Protein AF-A0A7C9MWT4-F1 (afdb_monomer)

Foldseek 3Di:
DPVVVVVVVPDDDPDDDDDCVVVVVVVVVVVVVVVVVVVVVVVVVVVVVVVVVVLVVLQVVLVVVQADPQFRHGDDSVCVVVVNDDHDDPPDPRGD

Structure (mmCIF, N/CA/C/O backbone):
data_AF-A0A7C9MWT4-F1
#
_entry.id   AF-A0A7C9MWT4-F1
#
loop_
_atom_site.group_PDB
_atom_site.id
_atom_site.type_symbol
_atom_site.label_atom_id
_atom_site.label_alt_id
_atom_site.label_comp_id
_atom_site.label_asym_id
_atom_site.label_entity_id
_atom_site.label_seq_id
_atom_site.pdbx_PDB_ins_code
_atom_site.Cartn_x
_atom_site.Cartn_y
_atom_site.Cartn_z
_atom_site.occupancy
_atom_site.B_iso_or_equiv
_atom_site.auth_seq_id
_atom_site.auth_comp_id
_atom_site.auth_asym_id
_atom_site.auth_atom_id
_atom_site.pdbx_PDB_model_num
ATOM 1 N N . LEU A 1 1 ? -36.843 -16.663 57.444 1.00 64.62 1 LEU A N 1
ATOM 2 C CA . LEU A 1 1 ? -36.396 -15.573 56.539 1.00 64.62 1 LEU A CA 1
ATOM 3 C C . LEU A 1 1 ? -35.081 -14.897 56.985 1.00 64.62 1 LEU A C 1
ATOM 5 O O . LEU A 1 1 ? -34.317 -14.508 56.113 1.00 64.62 1 LEU A O 1
ATOM 9 N N . GLY A 1 2 ? -34.739 -14.844 58.284 1.00 87.88 2 GLY A N 1
ATOM 10 C CA . GLY A 1 2 ? -33.594 -14.056 58.793 1.00 87.88 2 GLY A CA 1
ATOM 11 C C . GLY A 1 2 ? -32.172 -14.452 58.347 1.00 87.88 2 GLY A C 1
ATOM 12 O O . GLY A 1 2 ? -31.371 -13.572 58.053 1.00 87.88 2 GLY A O 1
ATOM 13 N N . ARG A 1 3 ? -31.836 -15.748 58.220 1.00 86.31 3 ARG A N 1
ATOM 14 C CA . ARG A 1 3 ? -30.461 -16.175 57.857 1.00 86.31 3 ARG A CA 1
ATOM 15 C C . ARG A 1 3 ? -30.045 -15.734 56.448 1.00 86.31 3 ARG A C 1
ATOM 17 O O . ARG A 1 3 ? -28.898 -15.368 56.232 1.00 86.31 3 ARG A O 1
ATOM 24 N N . ARG A 1 4 ? -30.977 -15.759 55.490 1.00 86.50 4 ARG A N 1
ATOM 25 C CA . ARG A 1 4 ? -30.706 -15.397 54.089 1.00 86.50 4 ARG A CA 1
ATOM 26 C C . ARG A 1 4 ? -30.474 -13.890 53.929 1.00 86.50 4 ARG A C 1
ATOM 28 O O . ARG A 1 4 ? -29.551 -13.505 53.225 1.00 86.50 4 ARG A O 1
ATOM 35 N N . GLN A 1 5 ? -31.254 -13.064 54.631 1.00 87.44 5 GLN A N 1
ATOM 36 C CA . GLN A 1 5 ? -31.061 -11.609 54.673 1.00 87.44 5 GLN A CA 1
ATOM 37 C C . GLN A 1 5 ? -29.743 -11.213 55.346 1.00 87.44 5 GLN A C 1
ATOM 39 O O . GLN A 1 5 ? -29.055 -10.336 54.838 1.00 87.44 5 GLN A O 1
ATOM 44 N N . ALA A 1 6 ? -29.355 -11.887 56.435 1.00 89.50 6 ALA A N 1
ATOM 45 C CA . ALA A 1 6 ? -28.087 -11.619 57.117 1.00 89.50 6 ALA A CA 1
ATOM 46 C C . ALA A 1 6 ? -26.867 -11.899 56.223 1.00 89.50 6 ALA A C 1
ATOM 48 O O . ALA A 1 6 ? -25.920 -11.121 56.212 1.00 89.50 6 ALA A O 1
ATOM 49 N N . VAL A 1 7 ? -26.907 -12.979 55.434 1.00 89.12 7 VAL A N 1
ATOM 50 C CA . VAL A 1 7 ? -25.851 -13.284 54.454 1.00 89.12 7 VAL A CA 1
ATOM 51 C C . VAL A 1 7 ? -25.822 -12.239 53.340 1.00 89.12 7 VAL A C 1
ATOM 53 O O . VAL A 1 7 ? -24.746 -11.790 52.976 1.00 89.12 7 VAL A O 1
ATOM 56 N N . GLN A 1 8 ? -26.982 -11.813 52.833 1.00 85.94 8 GLN A N 1
ATOM 57 C CA . GLN A 1 8 ? -27.066 -10.786 51.788 1.00 85.94 8 GLN A CA 1
ATOM 58 C C . GLN A 1 8 ? -26.525 -9.428 52.245 1.00 85.94 8 GLN A C 1
ATOM 60 O O . GLN A 1 8 ? -25.809 -8.785 51.491 1.00 85.94 8 GLN A O 1
ATOM 65 N N . ALA A 1 9 ? -26.824 -9.021 53.480 1.00 85.75 9 ALA A N 1
ATOM 66 C CA . ALA A 1 9 ? -26.334 -7.770 54.058 1.00 85.75 9 ALA A CA 1
ATOM 67 C C . ALA A 1 9 ? -24.824 -7.786 54.363 1.00 85.75 9 ALA A C 1
ATOM 69 O O . ALA A 1 9 ? -24.222 -6.729 54.517 1.00 85.75 9 ALA A O 1
ATOM 70 N N . ALA A 1 10 ? -24.220 -8.974 54.469 1.00 91.12 10 ALA A N 1
ATOM 71 C CA . ALA A 1 1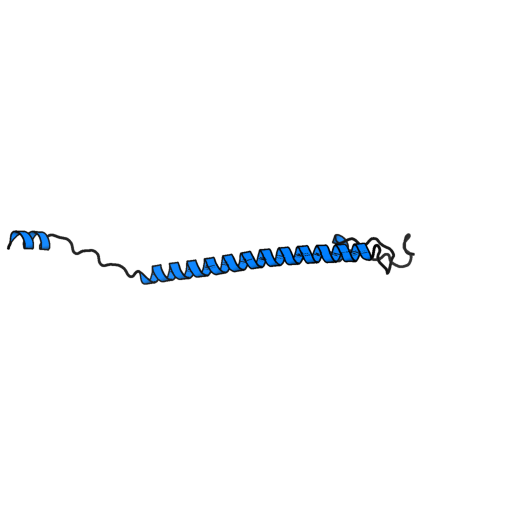0 ? -22.787 -9.146 54.700 1.00 91.12 10 ALA A CA 1
ATOM 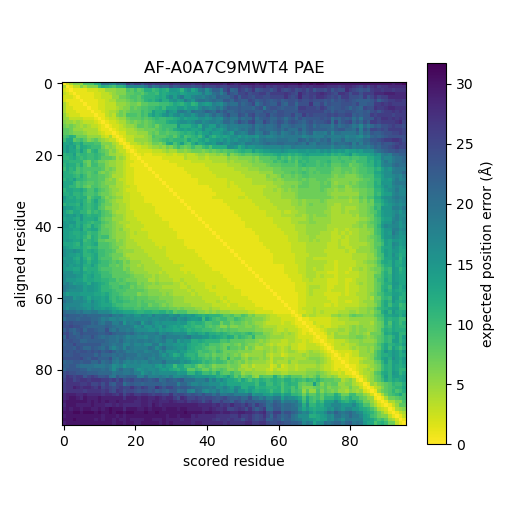72 C C . ALA A 1 10 ? -21.961 -9.180 53.402 1.00 91.12 10 ALA A C 1
ATOM 74 O O . ALA A 1 10 ? -20.731 -9.177 53.463 1.00 91.12 10 ALA A O 1
ATOM 75 N N . LEU A 1 11 ? -22.610 -9.244 52.234 1.00 90.88 11 LEU A N 1
ATOM 76 C CA . LEU A 1 11 ? -21.918 -9.164 50.953 1.00 90.88 11 LEU A CA 1
ATOM 77 C C . LEU A 1 11 ? -21.522 -7.712 50.682 1.00 90.88 11 LEU A C 1
ATOM 79 O O . LEU A 1 11 ? -22.323 -6.797 50.856 1.00 90.88 11 LEU A O 1
ATOM 83 N N . ALA A 1 12 ? -20.282 -7.513 50.236 1.00 88.25 12 ALA A N 1
ATOM 84 C CA . ALA A 1 12 ? -19.852 -6.221 49.725 1.00 88.25 12 ALA A CA 1
ATOM 85 C C . ALA A 1 12 ? -20.677 -5.845 48.486 1.00 88.25 12 ALA A C 1
ATOM 87 O O . ALA A 1 12 ? -21.042 -6.718 47.691 1.00 88.25 12 ALA A O 1
ATOM 88 N N . GLU A 1 13 ? -20.937 -4.547 48.322 1.00 85.56 13 GLU A N 1
ATOM 89 C CA . GLU A 1 13 ? -21.588 -4.021 47.124 1.00 85.56 13 GLU A CA 1
ATOM 90 C C . GL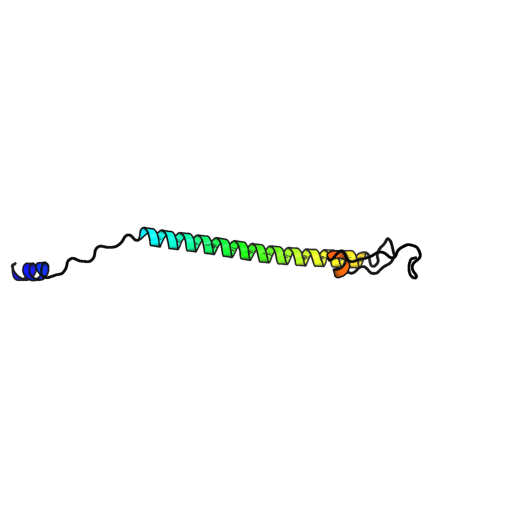U A 1 13 ? -20.798 -4.480 45.885 1.00 85.56 13 GLU A C 1
ATOM 92 O O . GLU A 1 13 ? -19.568 -4.330 45.854 1.00 85.56 13 GLU A O 1
ATOM 97 N N . PRO A 1 14 ? -21.461 -5.068 44.874 1.00 85.88 14 PRO A N 1
ATOM 98 C CA . PRO A 1 14 ? -20.779 -5.463 43.656 1.00 85.88 14 PRO A CA 1
ATOM 99 C C . PRO A 1 14 ? -20.139 -4.231 42.996 1.00 85.88 14 PRO A C 1
ATOM 101 O O . PRO A 1 14 ? -20.740 -3.152 42.973 1.00 85.88 14 PRO A O 1
ATOM 104 N N . PRO A 1 15 ? -18.918 -4.360 42.448 1.00 87.25 15 PRO A N 1
ATOM 105 C CA . PRO A 1 15 ? -18.261 -3.247 41.783 1.00 87.25 15 PRO A CA 1
ATOM 106 C C . PRO A 1 15 ? -19.108 -2.767 40.603 1.00 87.25 15 PRO A C 1
ATOM 108 O O . PRO A 1 15 ? -19.627 -3.566 39.821 1.00 87.25 15 PRO A O 1
ATOM 111 N N . GLN A 1 16 ? -19.236 -1.448 40.474 1.00 85.88 16 GLN A N 1
ATOM 112 C CA . GLN A 1 16 ? -19.990 -0.846 39.381 1.00 85.88 16 GLN A CA 1
ATOM 113 C C . GLN A 1 16 ? -19.237 -1.048 38.055 1.00 85.88 16 GLN A C 1
ATOM 115 O O . GLN A 1 16 ? -18.025 -0.811 38.004 1.00 85.88 16 GLN A O 1
ATOM 120 N N . PRO A 1 17 ? -19.916 -1.475 36.976 1.00 81.62 17 PRO A N 1
ATOM 121 C CA . PRO A 1 17 ? -19.281 -1.617 35.675 1.00 81.62 17 PRO A CA 1
ATOM 122 C C . PRO A 1 17 ? -18.795 -0.253 35.175 1.00 81.62 17 PRO A C 1
ATOM 124 O O . PRO A 1 17 ? -19.527 0.738 35.197 1.00 81.62 17 PRO A O 1
ATOM 127 N N . CYS A 1 18 ? -17.544 -0.196 34.723 1.00 82.94 18 CYS A N 1
ATOM 128 C CA . CYS A 1 18 ? -16.979 1.012 34.136 1.00 82.94 18 CYS A CA 1
ATOM 129 C C . CYS A 1 18 ? -17.515 1.248 32.713 1.00 82.94 18 CYS A C 1
ATOM 131 O O . CYS A 1 18 ? -17.966 0.330 32.026 1.00 82.94 18 CYS A O 1
ATOM 133 N N . ALA A 1 19 ? -17.451 2.499 32.252 1.00 86.88 19 ALA A N 1
ATOM 134 C CA . ALA A 1 19 ? -17.864 2.849 30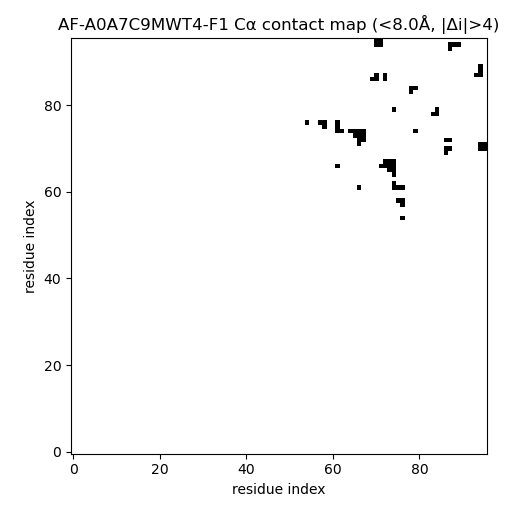.899 1.00 86.88 19 ALA A CA 1
ATOM 135 C C . ALA A 1 19 ? -16.912 2.225 29.864 1.00 86.88 19 ALA A C 1
ATOM 137 O O . ALA A 1 19 ? -15.736 2.576 29.792 1.00 86.88 19 ALA A O 1
ATOM 138 N N . VAL A 1 20 ? -17.436 1.330 29.025 1.00 91.31 20 VAL A N 1
ATOM 139 C CA . VAL A 1 20 ? -16.670 0.640 27.967 1.00 91.31 20 VAL A CA 1
ATOM 140 C C . VAL A 1 20 ? -16.583 1.428 26.656 1.00 91.31 20 VAL A C 1
ATOM 142 O O . VAL A 1 20 ? -15.840 1.046 25.755 1.00 91.31 20 VAL A O 1
ATOM 145 N N . ALA A 1 21 ? -17.314 2.540 26.537 1.00 91.38 21 ALA A N 1
ATOM 146 C CA . ALA A 1 21 ? -17.352 3.356 25.324 1.00 91.38 21 ALA A CA 1
ATOM 147 C C . ALA A 1 21 ? -15.962 3.835 24.842 1.00 91.38 21 ALA A C 1
ATOM 149 O O . ALA A 1 21 ? -15.705 3.727 23.643 1.00 91.38 21 ALA A O 1
ATOM 150 N N . PRO A 1 22 ? -15.028 4.275 25.714 1.00 92.88 22 PRO A N 1
ATOM 151 C CA . PRO A 1 22 ? -13.682 4.653 25.274 1.00 92.88 22 PRO A CA 1
ATOM 152 C C . PRO A 1 22 ? -12.906 3.480 24.662 1.00 92.88 22 PRO A C 1
ATOM 154 O O . PRO A 1 22 ? -12.215 3.647 23.662 1.00 92.88 22 PRO A O 1
ATOM 157 N N . LEU A 1 23 ? -13.058 2.275 25.222 1.00 95.06 23 LEU A N 1
ATOM 158 C CA . LEU A 1 23 ? -12.421 1.068 24.689 1.00 95.06 23 LEU A CA 1
ATOM 159 C C . LEU A 1 23 ? -13.007 0.687 23.326 1.00 95.06 23 LEU A C 1
ATOM 161 O O . LEU A 1 23 ? -12.261 0.326 22.421 1.00 95.06 23 LEU A O 1
ATOM 165 N N . ALA A 1 24 ? -14.326 0.811 23.156 1.00 95.69 24 ALA A N 1
ATOM 166 C CA . ALA A 1 24 ? -14.975 0.584 21.867 1.00 95.69 24 ALA A CA 1
ATOM 167 C C . ALA A 1 24 ? -14.485 1.575 20.795 1.00 95.69 24 ALA A C 1
ATOM 169 O O . ALA A 1 24 ? -14.227 1.164 19.664 1.00 95.69 24 ALA A O 1
ATOM 170 N N . GLY A 1 25 ? -14.288 2.845 21.168 1.00 97.19 25 GLY A N 1
ATOM 171 C CA . GLY A 1 25 ? -13.680 3.858 20.302 1.00 97.19 25 GLY A CA 1
ATOM 172 C C . GLY A 1 25 ? -12.273 3.462 19.854 1.00 97.19 25 GLY A C 1
ATOM 173 O O . GLY A 1 25 ? -12.007 3.393 18.660 1.00 97.19 25 GLY A O 1
ATOM 174 N N . LEU A 1 26 ? -11.410 3.063 20.793 1.00 97.88 26 LEU A N 1
ATOM 175 C CA . LEU A 1 26 ? -10.048 2.618 20.470 1.00 97.88 26 LEU A CA 1
ATOM 176 C C . LEU A 1 26 ? -10.018 1.398 19.539 1.00 97.88 26 LEU A C 1
ATOM 178 O O . LEU A 1 26 ? -9.176 1.321 18.645 1.00 97.88 26 LEU A O 1
ATOM 182 N N . VAL A 1 27 ? -10.930 0.438 19.723 1.00 98.19 27 VAL A N 1
ATOM 183 C CA . VAL A 1 27 ? -11.038 -0.729 18.830 1.00 98.19 27 VAL A CA 1
ATOM 184 C C . VAL A 1 27 ? -11.458 -0.305 17.422 1.00 98.19 27 VAL A C 1
ATOM 186 O O . VAL A 1 27 ? -10.924 -0.834 16.444 1.00 98.19 27 VAL A O 1
ATOM 189 N N . HIS A 1 28 ? -12.375 0.657 17.307 1.00 98.31 28 HIS A N 1
ATOM 190 C CA . HIS A 1 28 ? -12.788 1.212 16.022 1.00 98.31 28 HIS A CA 1
ATOM 191 C C . HIS A 1 28 ? -11.632 1.937 15.320 1.00 98.31 28 HIS A C 1
ATOM 193 O O . HIS A 1 28 ? -11.340 1.645 14.159 1.00 98.31 28 HIS A O 1
ATOM 199 N N . ASP A 1 29 ? -10.917 2.798 16.044 1.00 98.50 29 ASP A N 1
ATOM 200 C CA . ASP A 1 29 ? -9.773 3.543 15.518 1.00 98.50 29 ASP A CA 1
ATOM 201 C C . ASP A 1 29 ? -8.654 2.598 15.063 1.00 98.50 29 ASP A C 1
ATOM 203 O O . ASP A 1 29 ? -8.079 2.768 13.986 1.00 98.50 29 ASP A O 1
ATOM 207 N N . LEU A 1 30 ? -8.382 1.538 15.834 1.00 98.69 30 LEU A N 1
ATOM 208 C CA . LEU A 1 30 ? -7.402 0.520 15.464 1.00 98.69 30 LEU A CA 1
ATOM 209 C C . LEU A 1 30 ? -7.819 -0.239 14.198 1.00 98.69 30 LEU A C 1
ATOM 211 O O . LEU A 1 30 ? -6.979 -0.512 13.337 1.00 98.69 30 LEU A O 1
ATOM 215 N N . ALA A 1 31 ? -9.099 -0.585 14.063 1.00 98.50 31 ALA A N 1
ATOM 216 C CA . ALA A 1 31 ? -9.615 -1.224 12.857 1.00 98.50 31 ALA A CA 1
ATOM 217 C C . ALA A 1 31 ? -9.471 -0.310 11.628 1.00 98.50 31 ALA A C 1
ATOM 219 O O . ALA A 1 31 ? -8.996 -0.767 10.584 1.00 98.50 31 ALA A O 1
ATOM 220 N N . ALA A 1 32 ? -9.792 0.980 11.761 1.00 98.56 32 ALA A N 1
ATOM 221 C CA . ALA A 1 32 ? -9.619 1.964 10.695 1.00 98.56 32 ALA A CA 1
ATOM 222 C C . ALA A 1 32 ? -8.139 2.129 10.305 1.00 98.56 32 ALA A C 1
ATOM 224 O O . ALA A 1 32 ? -7.790 2.036 9.127 1.00 98.56 32 ALA A O 1
ATOM 225 N N . ALA A 1 33 ? -7.247 2.268 11.291 1.00 98.50 33 ALA A N 1
ATOM 226 C 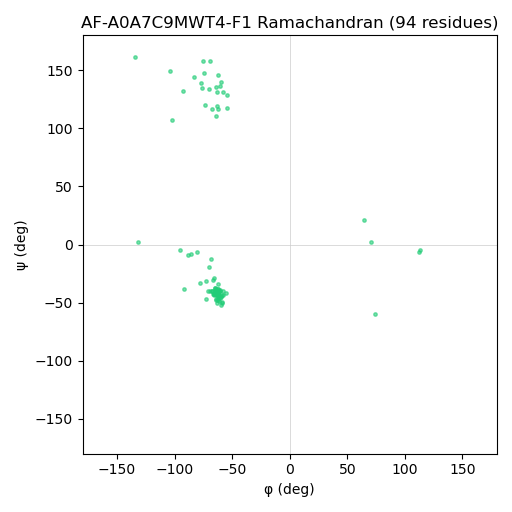CA . ALA A 1 33 ? -5.807 2.370 11.067 1.00 98.50 33 ALA A CA 1
ATOM 227 C C . ALA A 1 33 ? -5.250 1.140 10.331 1.00 98.50 33 ALA A C 1
ATOM 229 O O . ALA A 1 33 ? -4.487 1.279 9.374 1.00 98.50 33 ALA A O 1
ATOM 230 N N . ARG A 1 34 ? -5.677 -0.071 10.713 1.00 98.69 34 ARG A N 1
ATOM 231 C CA . ARG A 1 34 ? -5.302 -1.310 10.010 1.00 98.69 34 ARG A CA 1
ATOM 232 C C . ARG A 1 34 ? -5.783 -1.312 8.560 1.00 98.69 34 ARG A C 1
ATOM 234 O O . ARG A 1 34 ? -5.034 -1.738 7.683 1.00 98.69 34 ARG A O 1
ATOM 241 N N . GLY A 1 35 ? -6.993 -0.813 8.305 1.00 98.56 35 GLY A N 1
ATOM 242 C CA . GLY A 1 35 ? -7.516 -0.633 6.951 1.00 98.56 35 GLY A CA 1
ATOM 243 C C . GLY A 1 35 ? -6.652 0.315 6.115 1.00 98.56 35 GLY A C 1
ATOM 244 O O . GLY A 1 35 ? -6.280 -0.021 4.991 1.00 98.56 35 GLY A O 1
ATOM 245 N N . HIS A 1 36 ? -6.256 1.458 6.680 1.00 98.62 36 HIS A N 1
ATOM 246 C CA . HIS A 1 36 ? -5.391 2.427 6.000 1.00 98.62 36 HIS A CA 1
ATOM 247 C C . HIS A 1 36 ? -4.009 1.851 5.674 1.00 98.62 36 HIS A C 1
ATOM 249 O O . HIS A 1 36 ? -3.517 2.035 4.562 1.00 98.62 36 HIS A O 1
ATOM 255 N N . VAL A 1 37 ? -3.401 1.107 6.604 1.00 98.75 37 VAL A N 1
ATOM 256 C CA . VAL A 1 37 ? -2.110 0.441 6.369 1.00 98.75 37 VAL A CA 1
ATOM 257 C C . VAL A 1 37 ? -2.220 -0.588 5.245 1.00 98.75 37 VAL A C 1
ATOM 259 O O . VAL A 1 37 ? -1.368 -0.615 4.359 1.00 98.75 37 VAL A O 1
ATOM 262 N N . ALA A 1 38 ? -3.278 -1.403 5.234 1.00 98.56 38 ALA A N 1
ATOM 263 C CA . ALA A 1 38 ? -3.479 -2.399 4.185 1.00 98.56 38 ALA A CA 1
ATOM 264 C C . ALA A 1 38 ? -3.650 -1.746 2.802 1.00 98.56 38 ALA A C 1
ATOM 266 O O . ALA A 1 38 ? -3.046 -2.191 1.825 1.00 98.56 38 ALA A O 1
ATOM 267 N N . ALA A 1 39 ? -4.418 -0.654 2.725 1.00 98.56 39 ALA A N 1
ATOM 268 C CA . ALA A 1 39 ? -4.602 0.106 1.492 1.00 98.56 39 ALA A CA 1
ATOM 269 C C . ALA A 1 39 ? -3.290 0.743 1.002 1.00 98.56 39 ALA A C 1
ATOM 271 O O . ALA A 1 39 ? -2.964 0.655 -0.182 1.00 98.56 39 ALA A O 1
ATOM 272 N N . ALA A 1 40 ? -2.507 1.338 1.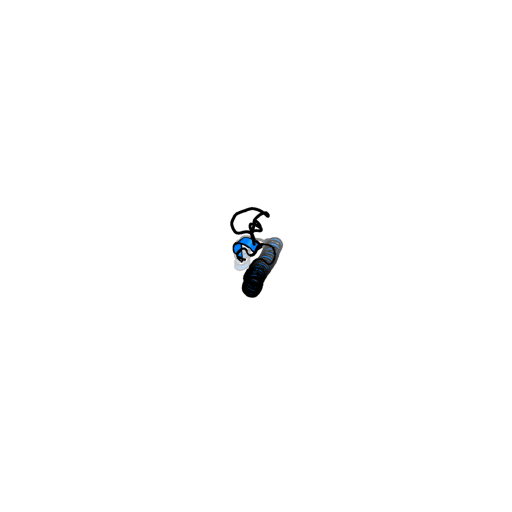907 1.00 98.56 40 ALA A N 1
ATOM 273 C CA . ALA A 1 40 ? -1.211 1.924 1.576 1.00 98.56 40 ALA A CA 1
ATOM 274 C C . ALA A 1 40 ? -0.211 0.866 1.079 1.00 98.56 40 ALA A C 1
ATOM 276 O O . ALA A 1 40 ? 0.475 1.094 0.083 1.00 98.56 40 ALA A O 1
ATOM 277 N N . ALA A 1 41 ? -0.173 -0.307 1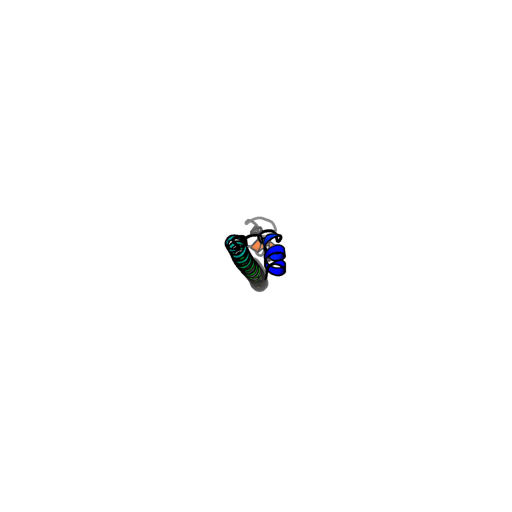.717 1.00 98.62 41 ALA A N 1
ATOM 278 C CA . ALA A 1 41 ? 0.667 -1.422 1.287 1.00 98.62 41 ALA A CA 1
ATOM 279 C C . ALA A 1 41 ? 0.279 -1.918 -0.115 1.00 98.62 41 ALA A C 1
ATOM 281 O O . ALA A 1 41 ? 1.144 -2.099 -0.970 1.00 98.62 41 ALA A O 1
ATOM 282 N N . ALA A 1 42 ? -1.020 -2.068 -0.392 1.00 98.44 42 ALA A N 1
ATOM 283 C CA . ALA A 1 42 ? -1.500 -2.444 -1.721 1.00 98.44 42 ALA A CA 1
ATOM 284 C C . ALA A 1 42 ? -1.132 -1.396 -2.787 1.00 98.44 42 ALA A C 1
ATOM 286 O O . ALA A 1 42 ? -0.692 -1.748 -3.882 1.00 98.44 42 ALA A O 1
ATOM 287 N N . ALA A 1 43 ? -1.262 -0.107 -2.459 1.00 98.50 43 ALA A N 1
ATOM 288 C CA . ALA A 1 43 ? -0.882 0.982 -3.353 1.00 98.50 43 ALA A CA 1
ATOM 289 C C . ALA A 1 43 ? 0.630 1.012 -3.635 1.00 98.50 43 ALA A C 1
ATOM 291 O O . ALA A 1 43 ? 1.026 1.292 -4.765 1.00 98.50 43 ALA A O 1
ATOM 292 N N . LEU A 1 44 ? 1.472 0.707 -2.642 1.00 98.69 44 LEU A N 1
ATOM 293 C CA . LEU A 1 44 ? 2.921 0.613 -2.823 1.00 98.69 44 LEU A CA 1
ATOM 294 C C . LEU A 1 44 ? 3.282 -0.507 -3.803 1.00 98.69 44 LEU A C 1
ATOM 296 O O . LEU A 1 44 ? 3.952 -0.244 -4.797 1.00 98.69 44 LEU A O 1
ATOM 300 N N . VAL A 1 45 ? 2.744 -1.712 -3.593 1.00 98.69 45 VAL A N 1
ATOM 301 C CA . VAL A 1 45 ? 2.969 -2.856 -4.494 1.00 98.69 45 VAL A CA 1
ATOM 302 C C . VAL A 1 45 ? 2.512 -2.538 -5.921 1.00 98.69 45 VAL A C 1
ATOM 304 O O . VAL A 1 45 ? 3.185 -2.889 -6.890 1.00 98.69 45 VAL A O 1
ATOM 307 N N . ALA A 1 46 ? 1.376 -1.853 -6.080 1.00 98.38 46 ALA A N 1
ATOM 308 C CA . ALA A 1 46 ? 0.902 -1.430 -7.395 1.00 98.38 46 ALA A CA 1
ATOM 309 C C . ALA A 1 46 ? 1.868 -0.440 -8.070 1.00 98.38 46 ALA A C 1
ATOM 311 O O . ALA A 1 46 ? 2.147 -0.576 -9.261 1.00 98.38 46 ALA A O 1
ATOM 312 N N . LYS A 1 47 ? 2.412 0.524 -7.316 1.00 98.56 47 LYS A N 1
ATOM 313 C CA . LYS A 1 47 ? 3.403 1.484 -7.825 1.00 98.56 47 LYS A CA 1
ATOM 314 C C . LYS A 1 47 ? 4.718 0.811 -8.206 1.00 98.56 47 LYS A C 1
ATOM 316 O O . LYS A 1 47 ? 5.249 1.117 -9.265 1.00 98.56 47 LYS A O 1
ATOM 321 N N . GLU A 1 48 ? 5.216 -0.118 -7.396 1.00 98.50 48 GLU A N 1
ATOM 322 C CA . GLU A 1 48 ? 6.437 -0.877 -7.700 1.00 98.50 48 GLU A CA 1
ATOM 323 C C . GLU A 1 48 ? 6.292 -1.669 -9.001 1.00 98.50 48 GLU A C 1
ATOM 325 O O . GLU A 1 48 ? 7.159 -1.601 -9.870 1.00 98.50 48 GLU A O 1
ATOM 330 N N . ARG A 1 49 ? 5.152 -2.347 -9.191 1.00 98.38 49 ARG A N 1
ATOM 331 C CA . ARG A 1 49 ? 4.849 -3.052 -10.446 1.00 98.38 49 ARG A CA 1
ATOM 332 C C . ARG A 1 49 ? 4.766 -2.105 -11.637 1.00 98.38 49 ARG A C 1
ATOM 334 O O . ARG A 1 49 ? 5.295 -2.423 -12.696 1.00 98.38 49 ARG A O 1
ATOM 341 N N . ALA A 1 50 ? 4.119 -0.952 -11.472 1.00 98.00 50 ALA A N 1
ATOM 342 C CA . ALA A 1 50 ? 4.019 0.046 -12.532 1.00 98.00 50 ALA A CA 1
ATOM 343 C C . ALA A 1 50 ? 5.396 0.606 -12.925 1.00 98.00 50 ALA A C 1
ATOM 345 O O . ALA A 1 50 ? 5.670 0.763 -14.111 1.00 98.00 50 ALA A O 1
ATOM 346 N N . LEU A 1 51 ? 6.275 0.862 -11.950 1.00 96.38 51 LEU A N 1
ATOM 347 C CA . LEU A 1 51 ? 7.647 1.309 -12.201 1.00 96.38 51 LEU A CA 1
ATOM 348 C C . LEU A 1 51 ? 8.478 0.237 -12.909 1.00 96.38 51 LEU A C 1
ATOM 350 O O . LEU A 1 51 ? 9.190 0.563 -13.854 1.00 96.38 51 LEU A O 1
ATOM 354 N N . ALA A 1 52 ? 8.358 -1.027 -12.498 1.00 94.94 52 ALA A N 1
ATOM 355 C CA . ALA A 1 52 ? 9.045 -2.136 -13.156 1.00 94.94 52 ALA A CA 1
ATOM 356 C C . ALA A 1 52 ? 8.604 -2.282 -14.622 1.00 94.94 52 ALA A C 1
ATOM 358 O O . ALA A 1 52 ? 9.448 -2.294 -15.513 1.00 94.94 52 ALA A O 1
ATOM 359 N N . ALA A 1 53 ? 7.291 -2.291 -14.877 1.00 96.44 53 ALA A N 1
ATOM 360 C CA . ALA A 1 53 ? 6.745 -2.367 -16.232 1.00 96.44 53 ALA A CA 1
ATOM 361 C C . ALA A 1 53 ? 7.154 -1.160 -17.093 1.00 96.44 53 ALA A C 1
ATOM 363 O O . ALA A 1 53 ? 7.450 -1.298 -18.277 1.00 96.44 53 ALA A O 1
ATOM 364 N N . PHE A 1 54 ? 7.202 0.037 -16.501 1.00 94.56 54 PHE A N 1
ATOM 365 C CA . PHE A 1 54 ? 7.688 1.228 -17.191 1.00 94.56 54 PHE A CA 1
ATOM 366 C C . PHE A 1 54 ? 9.170 1.108 -17.566 1.00 94.56 54 PHE A C 1
ATOM 368 O O . PHE A 1 54 ? 9.532 1.388 -18.707 1.00 94.56 54 PHE A O 1
ATOM 375 N N . ALA A 1 55 ? 10.023 0.673 -16.634 1.00 92.00 55 ALA A N 1
ATOM 376 C CA . ALA A 1 55 ? 11.450 0.488 -16.888 1.00 92.00 55 ALA A CA 1
ATOM 377 C C . ALA A 1 55 ? 11.707 -0.559 -17.984 1.00 92.00 55 ALA A C 1
ATOM 379 O O . ALA A 1 55 ? 12.551 -0.335 -18.850 1.00 92.00 55 ALA A O 1
ATOM 380 N N . GLU A 1 56 ? 10.945 -1.655 -17.988 1.00 93.88 56 GLU A N 1
ATOM 381 C CA . GLU A 1 56 ? 10.990 -2.680 -19.036 1.00 93.88 56 GLU A CA 1
ATOM 382 C C . GLU A 1 56 ? 10.581 -2.110 -20.401 1.00 93.88 56 GLU A C 1
ATOM 384 O O . GLU A 1 56 ? 11.334 -2.230 -21.365 1.00 93.88 56 GLU A O 1
ATOM 389 N N . GLY A 1 57 ? 9.470 -1.370 -20.477 1.00 94.62 57 GLY A N 1
ATOM 390 C CA . GLY A 1 57 ? 9.046 -0.726 -21.725 1.00 94.62 57 GLY A CA 1
ATOM 391 C C . GLY A 1 57 ? 10.045 0.316 -22.250 1.00 94.62 57 GLY A C 1
ATOM 392 O O . GLY A 1 57 ? 10.230 0.460 -23.462 1.00 94.62 57 GLY A O 1
ATOM 393 N N . VAL A 1 58 ? 10.738 1.034 -21.358 1.00 92.69 58 VAL A N 1
ATOM 394 C CA . VAL A 1 58 ? 11.853 1.914 -21.743 1.00 92.69 58 VAL A CA 1
ATOM 395 C C . VAL A 1 58 ? 13.018 1.092 -22.297 1.00 92.69 58 VAL A C 1
ATOM 397 O O . VAL A 1 58 ? 13.573 1.465 -23.330 1.00 92.69 58 VAL A O 1
ATOM 400 N N . ALA A 1 59 ? 13.362 -0.033 -21.666 1.00 90.50 59 ALA A N 1
ATOM 401 C CA . ALA A 1 59 ? 14.423 -0.927 -22.125 1.00 90.50 59 ALA A CA 1
ATOM 402 C C . ALA A 1 59 ? 14.173 -1.454 -23.535 1.00 90.50 59 ALA A C 1
ATOM 404 O O . ALA A 1 59 ? 15.037 -1.320 -24.401 1.00 90.50 59 ALA A O 1
ATOM 405 N N . GLU A 1 60 ? 12.976 -1.983 -23.781 1.00 93.50 60 GLU A N 1
ATOM 406 C CA . GLU A 1 60 ? 12.570 -2.484 -25.093 1.00 93.50 60 GLU A CA 1
ATOM 407 C C . GLU A 1 60 ? 12.675 -1.396 -26.163 1.00 93.50 60 GLU A C 1
ATOM 409 O O . GLU A 1 60 ? 13.200 -1.623 -27.255 1.00 93.50 60 GLU A O 1
ATOM 414 N N . ARG A 1 61 ? 12.225 -0.178 -25.843 1.00 91.75 61 ARG A N 1
ATOM 415 C CA . ARG A 1 61 ? 12.257 0.935 -26.791 1.00 91.75 61 ARG A CA 1
ATOM 416 C C . ARG A 1 61 ? 13.673 1.413 -27.093 1.00 91.75 61 ARG A C 1
ATOM 418 O O . ARG A 1 61 ? 13.963 1.722 -28.246 1.00 91.75 61 ARG A O 1
ATOM 425 N N . LEU A 1 62 ? 14.546 1.483 -26.091 1.00 89.81 62 LEU A N 1
ATOM 426 C CA . LEU A 1 62 ? 15.950 1.845 -26.303 1.00 89.81 62 LEU A CA 1
ATOM 427 C C . LEU A 1 62 ? 16.683 0.761 -27.101 1.00 89.81 62 LEU A C 1
ATOM 429 O O . LEU A 1 62 ? 17.413 1.095 -28.030 1.00 89.81 62 LEU A O 1
ATOM 433 N N . ALA A 1 63 ? 16.416 -0.518 -26.827 1.00 87.94 63 ALA A N 1
ATOM 434 C CA . ALA A 1 63 ? 16.959 -1.626 -27.608 1.00 87.94 63 ALA A CA 1
ATOM 435 C C . ALA A 1 63 ? 16.514 -1.569 -29.080 1.00 87.94 63 ALA A C 1
ATOM 437 O O . ALA A 1 63 ? 17.324 -1.794 -29.975 1.00 87.94 63 ALA A O 1
ATOM 438 N N . ALA A 1 64 ? 15.255 -1.203 -29.342 1.00 90.56 64 ALA A N 1
ATOM 439 C CA . ALA A 1 64 ? 14.747 -1.014 -30.701 1.00 90.56 64 ALA A CA 1
ATOM 440 C C . ALA A 1 64 ? 15.401 0.172 -31.438 1.00 90.56 64 ALA A C 1
ATOM 442 O O . ALA A 1 64 ? 15.505 0.147 -32.663 1.00 90.56 64 ALA A O 1
ATOM 443 N N . LEU A 1 65 ? 15.839 1.207 -30.712 1.00 88.62 65 LEU A N 1
ATOM 444 C CA . LEU A 1 65 ? 16.595 2.329 -31.279 1.00 88.62 65 LEU A CA 1
ATOM 445 C C . LEU A 1 65 ? 18.068 1.967 -31.527 1.00 88.62 65 LEU A C 1
ATOM 447 O O . LEU A 1 65 ? 18.666 2.466 -32.478 1.00 88.62 65 LEU A O 1
ATOM 451 N N . GLY A 1 66 ? 18.649 1.106 -30.687 1.00 86.00 66 GLY A N 1
ATOM 452 C CA . GLY A 1 66 ? 20.029 0.622 -30.774 1.00 86.00 66 GLY A CA 1
ATOM 453 C C . GLY A 1 66 ? 21.071 1.659 -30.346 1.00 86.00 66 GLY A C 1
ATOM 454 O O . GLY A 1 66 ? 21.813 1.433 -29.393 1.00 86.00 66 GLY A O 1
ATOM 455 N N . ALA A 1 67 ? 21.114 2.806 -31.024 1.00 84.00 67 ALA A N 1
ATOM 456 C CA . ALA A 1 67 ? 22.054 3.893 -30.758 1.00 84.00 67 ALA A CA 1
ATOM 457 C C . ALA A 1 67 ? 21.358 5.259 -30.738 1.00 84.00 67 ALA A C 1
ATOM 459 O O . ALA A 1 67 ? 20.255 5.442 -31.257 1.00 84.00 67 ALA A O 1
ATOM 460 N N . CYS A 1 68 ? 22.023 6.243 -30.136 1.00 81.25 68 CYS A N 1
ATOM 461 C CA . CYS A 1 68 ? 21.546 7.610 -30.079 1.00 81.25 68 CYS A CA 1
ATOM 462 C C . CYS A 1 68 ? 21.472 8.179 -31.503 1.00 81.25 68 CYS A C 1
ATOM 464 O O . CYS A 1 68 ? 22.513 8.315 -32.148 1.00 81.25 68 CYS A O 1
ATOM 466 N N . PRO A 1 69 ? 20.291 8.590 -31.994 1.00 80.38 69 PRO A N 1
ATOM 467 C CA . PRO A 1 69 ? 20.158 9.096 -33.359 1.00 80.38 69 PRO A CA 1
ATOM 468 C C . PRO A 1 69 ? 20.863 10.444 -33.574 1.00 80.38 69 PRO A C 1
ATOM 470 O O . PRO A 1 69 ? 21.011 10.873 -34.712 1.00 80.38 69 PRO A O 1
ATOM 473 N N . LEU A 1 70 ? 21.278 11.121 -32.496 1.00 80.56 70 LEU A N 1
ATOM 474 C CA . LEU A 1 70 ? 21.942 12.421 -32.565 1.00 80.56 70 LEU A CA 1
ATOM 475 C C . LEU A 1 70 ? 23.471 12.313 -32.623 1.00 80.56 70 LEU A C 1
ATOM 477 O O . LEU A 1 70 ? 24.100 13.107 -33.310 1.00 80.56 70 LEU A O 1
ATOM 481 N N . CYS A 1 71 ? 24.071 11.373 -31.887 1.00 79.62 71 CYS A N 1
ATOM 482 C CA . CYS A 1 71 ? 25.531 11.282 -31.755 1.00 79.62 71 CYS A CA 1
ATOM 483 C C . CYS A 1 71 ? 26.103 9.872 -31.972 1.00 79.62 71 CYS A C 1
ATOM 485 O O . CYS A 1 71 ? 27.297 9.674 -31.780 1.00 79.62 71 CYS A O 1
ATOM 487 N N . GLY A 1 72 ? 25.271 8.874 -32.289 1.00 79.06 72 GLY A N 1
ATOM 488 C CA . GLY A 1 72 ? 25.693 7.484 -32.503 1.00 79.06 72 GLY A CA 1
ATOM 489 C C . GLY A 1 72 ? 26.129 6.725 -31.242 1.00 79.06 72 GLY A C 1
ATOM 490 O O . GLY A 1 72 ? 26.530 5.571 -31.342 1.00 79.06 72 GLY A O 1
ATOM 491 N N . GLY A 1 73 ? 26.054 7.349 -30.061 1.00 79.06 73 GLY A N 1
ATOM 492 C CA . GLY A 1 73 ? 26.444 6.735 -28.788 1.00 79.06 73 GLY A CA 1
ATOM 493 C C . GLY A 1 73 ? 25.501 5.615 -28.338 1.00 79.06 73 GLY A C 1
ATOM 494 O O . GLY A 1 73 ? 24.341 5.568 -28.746 1.00 79.06 73 GLY A O 1
ATOM 495 N N . GLU A 1 74 ? 25.988 4.726 -27.473 1.00 81.31 74 GLU A N 1
ATOM 496 C CA . GLU A 1 74 ? 25.190 3.637 -26.898 1.00 81.31 74 GLU A CA 1
ATOM 497 C C . GLU A 1 74 ? 24.048 4.178 -26.021 1.00 81.31 74 GLU A C 1
ATOM 499 O O . GLU A 1 74 ? 24.238 5.084 -25.207 1.00 81.31 74 GLU A O 1
ATOM 504 N N . LEU A 1 75 ? 22.852 3.602 -26.174 1.00 81.19 75 LEU A N 1
ATOM 505 C CA . LEU A 1 75 ? 21.692 3.914 -25.345 1.00 81.19 75 LEU A CA 1
ATOM 506 C C . LEU A 1 75 ? 21.475 2.812 -24.308 1.00 81.19 75 LEU A C 1
ATOM 508 O O . LEU A 1 75 ? 20.986 1.734 -24.635 1.00 81.19 75 LEU A O 1
ATOM 512 N N . SER A 1 76 ? 21.776 3.106 -23.044 1.00 80.69 76 SER A N 1
ATOM 513 C CA . SER A 1 76 ? 21.423 2.233 -21.921 1.00 80.69 76 SER A CA 1
ATOM 514 C C . SER A 1 76 ? 20.224 2.786 -21.148 1.00 80.69 76 SER A C 1
ATOM 516 O O . SER A 1 76 ? 20.024 4.000 -21.041 1.00 80.69 76 SER A O 1
ATOM 518 N N . THR A 1 77 ? 19.426 1.889 -20.572 1.00 81.69 77 THR A N 1
ATOM 519 C CA . THR A 1 77 ? 18.299 2.239 -19.693 1.00 81.69 77 THR A CA 1
ATOM 520 C C . THR A 1 77 ? 18.741 3.031 -18.478 1.00 81.69 77 THR A C 1
ATOM 522 O O . THR A 1 77 ? 18.113 4.032 -18.144 1.00 81.69 77 THR A O 1
ATOM 525 N N . THR A 1 78 ? 19.834 2.609 -17.847 1.00 79.94 78 THR A N 1
ATOM 526 C CA . THR A 1 78 ? 20.399 3.261 -16.666 1.00 79.94 78 THR A CA 1
ATOM 527 C C . THR A 1 78 ? 20.780 4.706 -16.978 1.00 79.94 78 THR A C 1
ATOM 529 O O . THR A 1 78 ? 20.279 5.621 -16.331 1.00 79.94 78 THR A O 1
ATOM 532 N N . SER A 1 79 ? 21.562 4.945 -18.037 1.00 77.81 79 SER A N 1
ATOM 533 C CA . SER A 1 79 ? 21.987 6.303 -18.402 1.00 77.81 79 SER A CA 1
ATOM 534 C C . SER A 1 79 ? 20.831 7.197 -18.855 1.00 77.81 79 SER A C 1
ATOM 536 O O . SER A 1 79 ? 20.871 8.411 -18.650 1.00 77.81 79 SER A O 1
ATOM 538 N N . PHE A 1 80 ? 19.795 6.614 -19.466 1.00 81.06 80 PHE A N 1
ATOM 539 C CA . PHE A 1 80 ? 18.606 7.347 -19.893 1.00 81.06 80 PHE A CA 1
ATOM 540 C C . PHE A 1 80 ? 17.715 7.752 -18.709 1.00 81.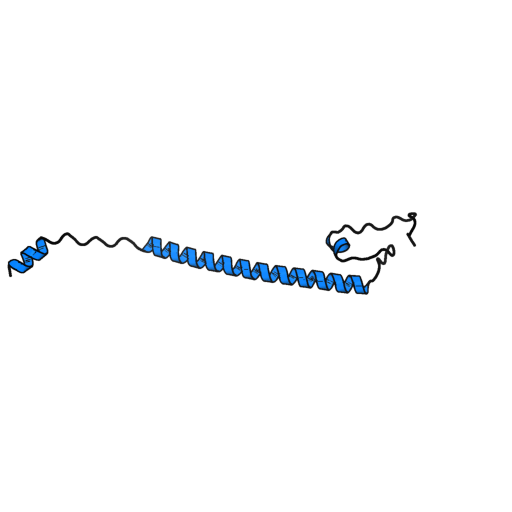06 80 PHE A C 1
ATOM 542 O O . PHE A 1 80 ? 17.314 8.910 -18.616 1.00 81.06 80 PHE A O 1
ATOM 549 N N . LEU A 1 81 ? 17.430 6.829 -17.785 1.00 81.12 81 LEU A N 1
ATOM 550 C CA . LEU A 1 81 ? 16.566 7.088 -16.627 1.00 81.12 81 LEU A CA 1
ATOM 551 C C . LEU A 1 81 ? 17.238 7.978 -15.573 1.00 81.12 81 LEU A C 1
ATOM 553 O O . LEU A 1 81 ? 16.559 8.763 -14.916 1.00 81.12 81 LEU A O 1
ATOM 557 N N . GLU A 1 82 ? 18.561 7.896 -15.438 1.00 81.44 82 GLU A N 1
ATOM 558 C CA . GLU A 1 82 ? 19.343 8.764 -14.550 1.00 81.44 82 GLU A CA 1
ATOM 559 C C . GLU A 1 82 ? 19.637 10.145 -15.162 1.00 81.44 82 GLU A C 1
ATOM 561 O O . GLU A 1 82 ? 20.192 11.013 -14.489 1.00 81.44 82 GLU A O 1
ATOM 566 N N . GLY A 1 83 ? 19.289 10.365 -16.437 1.00 72.88 83 GLY A N 1
ATOM 567 C CA . GLY A 1 83 ? 19.572 11.614 -17.150 1.00 72.88 83 GLY A CA 1
ATOM 568 C C . GLY A 1 83 ? 21.068 11.890 -17.346 1.00 72.88 83 GLY A C 1
ATOM 569 O O . GLY A 1 83 ? 21.463 13.038 -17.539 1.00 72.88 83 GLY A O 1
ATOM 570 N N . SER A 1 84 ? 21.910 10.856 -17.273 1.00 71.00 84 SER A N 1
ATOM 571 C CA . SER A 1 84 ? 23.373 10.969 -17.278 1.00 71.00 84 SER A CA 1
ATOM 572 C C . SER A 1 84 ? 24.005 10.789 -18.663 1.00 71.00 84 SER A C 1
ATOM 574 O O . SER A 1 84 ? 25.212 10.997 -18.813 1.00 71.00 84 SER A O 1
ATOM 576 N N . HIS A 1 85 ? 23.223 10.461 -19.700 1.00 69.25 85 HIS A N 1
ATOM 577 C CA . HIS A 1 85 ? 23.744 10.418 -21.067 1.00 69.25 85 HIS A CA 1
ATOM 578 C C . HIS A 1 85 ? 24.200 11.817 -21.514 1.00 69.25 85 HIS A C 1
ATOM 580 O O . HIS A 1 85 ? 23.397 12.714 -21.762 1.00 69.25 85 HIS A O 1
ATOM 586 N N . ARG A 1 86 ? 25.518 11.994 -21.665 1.00 69.06 86 ARG A N 1
ATOM 587 C CA . ARG A 1 86 ? 26.112 13.154 -22.345 1.00 69.06 86 ARG A CA 1
ATOM 588 C C . ARG A 1 86 ? 26.330 12.825 -23.818 1.00 69.06 86 ARG A C 1
ATOM 590 O O . ARG A 1 86 ? 26.872 11.768 -24.132 1.00 69.06 86 ARG A O 1
ATOM 597 N N . HIS A 1 87 ? 25.912 13.720 -24.708 1.00 71.38 87 HIS A N 1
ATOM 598 C CA . HIS A 1 87 ? 26.243 13.630 -26.129 1.00 71.38 87 HIS A CA 1
ATOM 599 C C . HIS A 1 87 ? 27.689 14.085 -26.346 1.00 71.38 87 HIS A C 1
ATOM 601 O O . HIS A 1 87 ? 28.107 15.082 -25.750 1.00 71.38 87 HIS A O 1
ATOM 607 N N . ALA A 1 88 ? 28.428 13.377 -27.203 1.00 61.16 88 ALA A N 1
ATOM 608 C CA . ALA A 1 88 ? 29.713 13.866 -27.693 1.00 61.16 88 ALA A CA 1
ATOM 609 C C . ALA A 1 88 ? 29.488 15.216 -28.390 1.00 61.16 88 ALA A C 1
ATOM 611 O O . ALA A 1 88 ? 28.553 15.368 -29.182 1.00 61.16 88 ALA A O 1
ATOM 612 N N . GLN A 1 89 ? 30.301 16.214 -28.048 1.00 59.47 89 GLN A N 1
ATOM 613 C CA . GLN A 1 89 ? 30.235 17.515 -28.710 1.00 59.47 89 GLN A CA 1
ATOM 614 C C . GLN A 1 89 ? 30.855 17.396 -30.113 1.00 59.47 89 GLN A C 1
ATOM 616 O O . GLN A 1 89 ? 31.802 16.624 -30.293 1.00 59.47 89 GLN A O 1
ATOM 621 N N . PRO A 1 90 ? 30.367 18.156 -31.112 1.00 52.53 90 PRO A N 1
ATOM 622 C CA . PRO A 1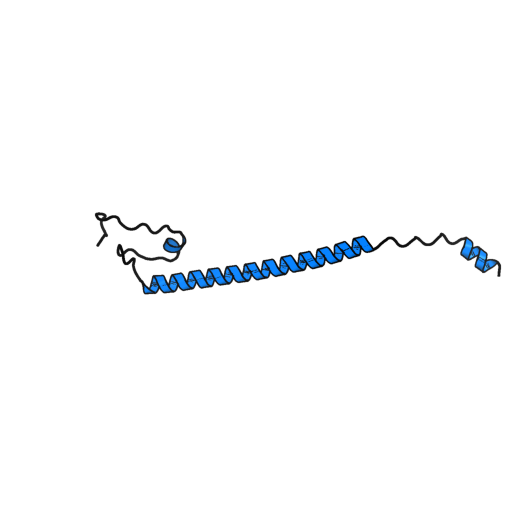 90 ? 30.983 18.172 -32.435 1.00 52.53 90 PRO A CA 1
ATOM 623 C C . PRO A 1 90 ? 32.481 18.505 -32.325 1.00 52.53 90 PRO A C 1
ATOM 625 O O . PRO A 1 90 ? 32.836 19.588 -31.861 1.00 52.53 90 PRO A O 1
ATOM 628 N N . GLY A 1 91 ? 33.352 17.571 -32.729 1.00 57.25 91 GLY A N 1
ATOM 629 C CA . GLY A 1 91 ? 34.815 17.721 -32.690 1.00 57.25 91 GLY A CA 1
ATOM 630 C C . GLY A 1 91 ? 35.568 16.807 -31.710 1.00 57.25 91 GLY A C 1
ATOM 631 O O . GLY A 1 91 ? 36.797 16.806 -31.736 1.00 57.25 91 GLY A O 1
ATOM 632 N N . GLU A 1 92 ? 34.883 16.011 -30.881 1.00 54.00 92 GLU A N 1
ATOM 633 C CA . GLU A 1 92 ? 35.529 14.966 -30.069 1.00 54.00 92 GLU A CA 1
ATOM 634 C C . GLU A 1 92 ? 35.749 13.665 -30.873 1.00 54.00 92 GLU A C 1
ATOM 636 O O . GLU A 1 92 ? 34.920 13.308 -31.717 1.00 54.00 92 GLU A O 1
ATOM 641 N N . PRO A 1 93 ? 36.856 12.929 -30.641 1.00 41.94 93 PRO A N 1
ATOM 642 C CA . PRO A 1 93 ? 37.140 11.695 -31.368 1.00 41.94 93 PRO A CA 1
ATOM 643 C C . PRO A 1 93 ? 36.052 10.643 -31.100 1.00 41.94 93 PRO A C 1
ATOM 645 O O . PRO A 1 93 ? 35.879 10.197 -29.969 1.00 41.94 93 PRO A O 1
ATOM 648 N N . GLY A 1 94 ? 35.328 10.250 -32.156 1.00 53.31 94 GLY A N 1
ATOM 649 C CA . GLY A 1 94 ? 34.185 9.327 -32.098 1.00 53.31 94 GLY A CA 1
ATOM 650 C C . GLY A 1 94 ? 32.828 9.966 -32.421 1.00 53.31 94 GLY A C 1
ATOM 651 O O . GLY A 1 94 ? 31.848 9.238 -32.551 1.00 53.31 94 GLY A O 1
ATOM 652 N N . ALA A 1 95 ? 32.759 11.291 -32.594 1.00 47.66 95 ALA A N 1
ATOM 653 C CA . ALA A 1 95 ? 31.604 11.946 -33.203 1.00 47.66 95 ALA A CA 1
ATOM 654 C C . ALA A 1 95 ? 31.599 11.679 -34.721 1.00 47.66 95 ALA A C 1
ATOM 656 O O . ALA A 1 95 ? 32.572 12.013 -35.403 1.00 47.66 95 ALA A O 1
ATOM 657 N N . LEU A 1 96 ? 30.537 11.036 -35.223 1.00 51.19 96 LEU A N 1
ATOM 658 C CA . LEU A 1 96 ? 30.248 10.921 -36.660 1.00 51.19 96 LEU A CA 1
ATOM 659 C C . LEU A 1 96 ? 29.817 12.273 -37.238 1.00 51.19 96 LEU A C 1
ATOM 661 O O . LEU A 1 96 ? 29.046 12.983 -36.551 1.00 51.19 96 LEU A O 1
#

Sequence (96 aa):
LGRRQAVQAALAEPPQPCAVAPLAGLVHDLAAARGHVAAAAAALVAKERALAAFAEGVAERLAALGACPLCGGELSTTSFLEGSHRHAQPGEPGAL

Secondary structure (DSSP, 8-state):
-HHHHHHHHTSPPPPPPPP-HHHHHHHHHHHHHHHHHHHHHHHHHHHHHHHHHHHHHHHHHHHHH-B-TTT--B--HHHHHTT--PPPPTTSTT--

Mean predicted aligned error: 10.95 Å

Organism: NCBI:txid295255

pLDDT: mean 85.95, std 13.41, range [41.94, 98.75]

Radius of gyration: 36.07 Å; Cα contacts (8 Å, |Δi|>4): 36; chains: 1; bounding box: 74×34×96 Å

Solvent-accessible surface area (backbone atoms only — not comparable to full-atom values): 5876 Å² total; per-residue (Å²): 119,67,72,64,52,55,56,58,72,67,51,75,80,77,83,79,85,74,84,57,64,67,59,53,49,52,52,50,52,51,53,52,52,52,50,52,52,53,52,52,54,53,52,47,55,51,49,53,52,50,52,51,55,48,53,50,55,50,38,56,53,38,60,74,57,52,40,36,92,87,46,67,43,83,54,50,59,67,38,59,76,69,68,64,69,76,75,72,55,93,85,47,97,79,53,124